Protein AF-K7A4I2-F1 (afdb_monomer_lite)

pLDDT: mean 79.01, std 7.86, range [50.53, 87.19]

Foldseek 3Di:
DVLVVVLVQVVLCVQVVHDPVFWDWDKDWDWDWDDDPPDTDIDTDIDTAQWIWGADPVRDIDTDGGPDQDPVNVVVSCQVCVVVVQVVVVVVVVVVDDDDDPPHD

InterPro domains:
  IPR007069 Transposase, IS801/IS1294 [PF04986] (26-59)

Organism: NCBI:txid1121922

Sequence (105 aa):
MAIVYHAISTHIVNRAGVSNKQVNTGAVTLIQRFGSALNLNIHFQMLFLEGAINENSWGGTTFTRIKAQSHGDMVELAHTNCPIFRKIWFGAARHGKQLSEPACR

Radius of gyration: 16.85 Å; chains: 1; bounding box: 43×29×42 Å

Secondary structure (DSSP, 8-state):
-HHHHHHHHHHHHHHHTS-TTSEEEEEEEEEEEE--TT--EEEEEEEEEEEEEEE-TTS-EEEEEPPPPPHHHHHHHHHHHHHHHHHHHHHHHHTT---PPP---

Structure (mmCIF, N/CA/C/O backbone):
data_AF-K7A4I2-F1
#
_entry.id   AF-K7A4I2-F1
#
loop_
_atom_site.group_PDB
_atom_site.id
_atom_site.type_symbol
_atom_site.label_atom_id
_atom_site.label_alt_id
_atom_site.label_comp_id
_atom_site.label_asym_id
_atom_site.label_entity_id
_atom_site.label_seq_id
_atom_site.pdbx_PDB_ins_code
_atom_site.Cartn_x
_atom_site.Cartn_y
_atom_site.Cartn_z
_atom_site.occupancy
_atom_site.B_iso_or_equiv
_atom_site.auth_seq_id
_atom_site.auth_comp_id
_atom_site.auth_asym_id
_atom_site.auth_atom_id
_atom_site.pdbx_PDB_model_num
ATOM 1 N N . MET A 1 1 ? -1.421 2.561 10.025 1.00 73.38 1 MET A N 1
ATOM 2 C CA . MET A 1 1 ? -1.540 2.350 8.564 1.00 73.38 1 MET A CA 1
ATOM 3 C C . MET A 1 1 ? -0.264 1.833 7.901 1.00 73.38 1 MET A C 1
ATOM 5 O O . MET A 1 1 ? -0.373 1.239 6.840 1.00 73.38 1 MET A O 1
ATOM 9 N N . ALA A 1 2 ? 0.916 1.955 8.529 1.00 78.69 2 ALA A N 1
ATOM 10 C CA . ALA A 1 2 ? 2.187 1.513 7.943 1.00 78.69 2 ALA A CA 1
ATOM 11 C C . ALA A 1 2 ? 2.206 0.043 7.473 1.00 78.69 2 ALA A C 1
ATOM 13 O O . ALA A 1 2 ? 2.628 -0.217 6.359 1.00 78.69 2 ALA A O 1
ATOM 14 N N . ILE A 1 3 ? 1.704 -0.918 8.260 1.00 80.38 3 ILE A N 1
ATOM 15 C CA . ILE A 1 3 ? 1.720 -2.345 7.867 1.00 80.38 3 ILE A CA 1
ATOM 16 C C . ILE A 1 3 ? 0.909 -2.609 6.592 1.00 80.38 3 ILE A C 1
ATOM 18 O O . ILE A 1 3 ? 1.401 -3.274 5.688 1.00 80.38 3 ILE A O 1
ATOM 22 N N . VAL A 1 4 ? -0.306 -2.055 6.501 1.00 81.31 4 VAL A N 1
ATOM 23 C CA . VAL A 1 4 ? -1.158 -2.174 5.302 1.00 81.31 4 VAL A CA 1
ATOM 24 C C . VAL A 1 4 ? -0.457 -1.549 4.097 1.00 81.31 4 VAL A C 1
ATOM 26 O O . VAL A 1 4 ? -0.391 -2.159 3.034 1.00 81.31 4 VAL A O 1
ATOM 29 N N . TYR A 1 5 ? 0.120 -0.360 4.288 1.00 84.31 5 TYR A N 1
ATOM 30 C CA . TYR A 1 5 ? 0.893 0.319 3.258 1.00 84.31 5 TYR A CA 1
ATOM 31 C C . TYR A 1 5 ? 2.075 -0.529 2.775 1.00 84.31 5 TYR A C 1
ATOM 33 O O . TYR A 1 5 ? 2.210 -0.743 1.577 1.00 84.31 5 TYR A O 1
ATOM 41 N N . HIS A 1 6 ? 2.892 -1.069 3.684 1.00 85.88 6 HIS A N 1
ATOM 42 C CA . HIS A 1 6 ? 4.046 -1.894 3.328 1.00 85.88 6 HIS A CA 1
ATOM 43 C C . HIS A 1 6 ? 3.643 -3.199 2.638 1.00 85.88 6 HIS A C 1
ATOM 45 O O . HIS A 1 6 ? 4.293 -3.584 1.669 1.00 85.88 6 HIS A O 1
ATOM 51 N N . ALA A 1 7 ? 2.573 -3.858 3.088 1.00 84.94 7 ALA A N 1
ATOM 52 C CA . ALA A 1 7 ? 2.076 -5.083 2.470 1.00 84.94 7 ALA A CA 1
ATOM 53 C C . ALA A 1 7 ? 1.646 -4.849 1.013 1.00 84.94 7 ALA A C 1
ATOM 55 O O . ALA A 1 7 ? 2.064 -5.580 0.114 1.00 84.94 7 ALA A O 1
ATOM 56 N N . ILE A 1 8 ? 0.860 -3.797 0.769 1.00 84.19 8 ILE A N 1
ATOM 57 C CA . ILE A 1 8 ? 0.360 -3.475 -0.572 1.00 84.19 8 ILE A CA 1
ATOM 58 C C . ILE A 1 8 ? 1.476 -2.907 -1.454 1.00 84.19 8 ILE A C 1
ATOM 60 O O . ILE A 1 8 ? 1.601 -3.312 -2.606 1.00 84.19 8 ILE A O 1
ATOM 64 N N . SER A 1 9 ? 2.341 -2.048 -0.911 1.00 85.12 9 SER A N 1
ATOM 65 C CA . SER A 1 9 ? 3.521 -1.520 -1.605 1.00 85.12 9 SER A CA 1
ATOM 66 C C . SER A 1 9 ? 4.439 -2.649 -2.082 1.00 85.12 9 SER A C 1
ATOM 68 O O . SER A 1 9 ? 4.750 -2.736 -3.268 1.00 85.12 9 SER A O 1
ATOM 70 N N . THR A 1 10 ? 4.768 -3.593 -1.195 1.00 85.38 10 THR A N 1
ATOM 71 C CA . THR A 1 10 ? 5.589 -4.763 -1.542 1.00 85.38 10 THR A CA 1
ATOM 72 C C . THR A 1 10 ? 4.924 -5.603 -2.630 1.00 85.38 10 THR A C 1
ATOM 74 O O . THR A 1 10 ? 5.591 -6.039 -3.566 1.00 85.38 10 THR A O 1
ATOM 77 N N . HIS A 1 11 ? 3.605 -5.807 -2.551 1.00 83.69 11 HIS A N 1
ATOM 78 C CA . HIS A 1 11 ? 2.867 -6.543 -3.574 1.00 83.69 11 HIS A CA 1
ATOM 79 C C . HIS A 1 11 ? 2.913 -5.839 -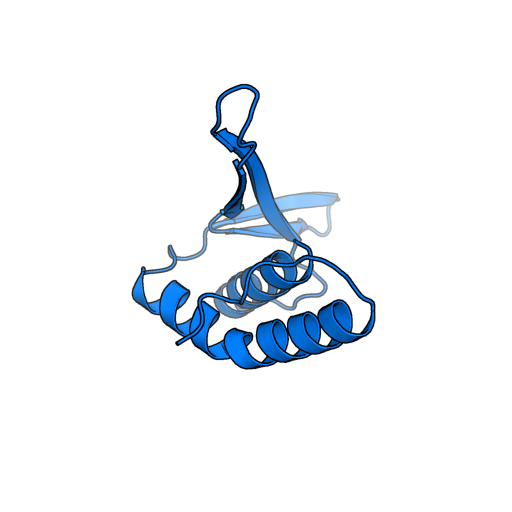4.943 1.00 83.69 11 HIS A C 1
ATOM 81 O O . HIS A 1 11 ? 3.165 -6.487 -5.959 1.00 83.69 11 HIS A O 1
ATOM 87 N N . ILE A 1 12 ? 2.716 -4.517 -4.981 1.00 84.06 12 ILE A N 1
ATOM 88 C CA . ILE A 1 12 ? 2.797 -3.697 -6.202 1.00 84.06 12 ILE A CA 1
ATOM 89 C C . ILE A 1 12 ? 4.195 -3.786 -6.823 1.00 84.06 12 ILE A C 1
ATOM 91 O O . ILE A 1 12 ? 4.317 -4.021 -8.024 1.00 84.06 12 ILE A O 1
ATOM 95 N N . VAL A 1 13 ? 5.247 -3.660 -6.012 1.00 84.19 13 VAL A N 1
ATOM 96 C CA . VAL A 1 13 ? 6.639 -3.749 -6.473 1.00 84.19 13 VAL A CA 1
ATOM 97 C C . VAL A 1 13 ? 6.957 -5.139 -7.028 1.00 84.19 13 VAL A C 1
ATOM 99 O O . VAL A 1 13 ? 7.501 -5.252 -8.127 1.00 84.19 13 VAL A O 1
ATOM 102 N N . ASN A 1 14 ? 6.554 -6.202 -6.326 1.00 82.88 14 ASN A N 1
ATOM 103 C CA . ASN A 1 14 ? 6.747 -7.575 -6.794 1.00 82.88 14 ASN A CA 1
ATOM 104 C C . ASN A 1 14 ? 6.051 -7.812 -8.143 1.00 82.88 14 ASN A C 1
ATOM 106 O O . ASN A 1 14 ? 6.611 -8.461 -9.023 1.00 82.88 14 ASN A O 1
ATOM 110 N N . ARG A 1 15 ? 4.850 -7.250 -8.336 1.00 79.19 15 ARG A N 1
ATOM 111 C CA . ARG A 1 15 ? 4.102 -7.330 -9.602 1.00 79.19 15 ARG A CA 1
ATOM 112 C C . ARG A 1 15 ? 4.718 -6.497 -10.721 1.00 79.19 15 ARG A C 1
ATOM 114 O O . ARG A 1 15 ? 4.582 -6.874 -11.880 1.00 79.19 15 ARG A O 1
ATOM 121 N N . ALA A 1 16 ? 5.395 -5.399 -10.393 1.00 77.75 16 ALA A N 1
ATOM 122 C CA . ALA A 1 16 ? 6.154 -4.613 -11.360 1.00 77.75 16 ALA A CA 1
ATOM 123 C C . ALA A 1 16 ? 7.414 -5.348 -11.858 1.00 77.75 16 ALA A C 1
ATOM 125 O O . ALA A 1 16 ? 7.972 -4.958 -12.879 1.00 77.75 16 ALA A O 1
ATOM 126 N N . GLY A 1 17 ? 7.865 -6.403 -11.162 1.00 73.50 17 GLY A N 1
ATOM 127 C CA . GLY A 1 17 ? 9.073 -7.155 -11.518 1.00 73.50 17 GLY A CA 1
ATOM 128 C C . GLY A 1 17 ? 10.372 -6.385 -11.264 1.00 73.50 17 GLY A C 1
ATOM 129 O O . GLY A 1 17 ? 11.410 -6.729 -11.824 1.00 73.50 17 GLY A O 1
ATOM 130 N N . VAL A 1 18 ? 10.322 -5.335 -10.438 1.00 68.88 18 VAL A N 1
ATOM 131 C CA . VAL A 1 18 ? 11.453 -4.441 -10.151 1.00 68.88 18 VAL A CA 1
ATOM 132 C C . VAL A 1 18 ? 11.848 -4.563 -8.677 1.00 68.88 18 VAL A C 1
ATOM 134 O O . VAL A 1 18 ? 11.034 -4.900 -7.821 1.00 68.88 18 VAL A O 1
ATOM 137 N N . SER A 1 19 ? 13.118 -4.316 -8.359 1.00 66.38 19 SER A N 1
ATOM 138 C CA . SER A 1 19 ? 13.627 -4.382 -6.985 1.00 66.38 19 SER A CA 1
ATOM 139 C C . SER A 1 19 ? 13.052 -3.272 -6.092 1.00 66.38 19 SER A C 1
ATOM 141 O O . SER A 1 19 ? 13.078 -2.099 -6.461 1.00 66.38 19 SER A O 1
ATOM 143 N N . ASN A 1 20 ? 12.647 -3.626 -4.863 1.00 64.50 20 ASN A N 1
ATOM 144 C CA . ASN A 1 20 ? 12.138 -2.710 -3.821 1.00 64.50 20 ASN A CA 1
ATOM 145 C C . ASN A 1 20 ? 13.059 -1.521 -3.493 1.00 64.50 20 ASN A C 1
ATOM 147 O O . ASN A 1 20 ? 12.603 -0.551 -2.902 1.00 64.50 20 ASN A O 1
ATOM 151 N N . LYS A 1 21 ? 14.346 -1.566 -3.860 1.00 63.59 21 LYS A N 1
ATOM 152 C CA . LYS A 1 21 ? 15.290 -0.464 -3.607 1.00 63.59 21 LYS A CA 1
ATOM 153 C C . LYS A 1 21 ? 15.208 0.691 -4.610 1.00 63.59 21 LYS A C 1
ATOM 155 O O . LYS A 1 21 ? 15.806 1.725 -4.346 1.00 63.59 21 LYS A O 1
ATOM 160 N N . GLN A 1 22 ? 14.539 0.514 -5.749 1.00 64.94 22 GLN A N 1
ATOM 161 C CA . GLN A 1 22 ? 14.542 1.489 -6.853 1.00 64.94 22 GLN A CA 1
ATOM 162 C C . GLN A 1 22 ? 13.143 1.996 -7.224 1.00 64.94 22 GLN A C 1
ATOM 164 O O . GLN A 1 22 ? 13.006 2.774 -8.166 1.00 64.94 22 GLN A O 1
ATOM 169 N N . VAL A 1 23 ? 12.112 1.543 -6.504 1.00 71.88 23 VAL A N 1
ATOM 170 C CA . VAL A 1 23 ? 10.710 1.758 -6.864 1.00 71.88 23 VAL A CA 1
ATOM 171 C C . VAL A 1 23 ? 9.936 2.314 -5.682 1.00 71.88 23 VAL A C 1
ATOM 173 O O . VAL A 1 23 ? 9.886 1.702 -4.618 1.00 71.88 23 VAL A O 1
ATOM 176 N N . ASN A 1 24 ? 9.259 3.433 -5.906 1.00 80.00 24 ASN A N 1
ATOM 177 C CA . ASN A 1 24 ? 8.304 4.016 -4.978 1.00 80.00 24 ASN A CA 1
ATOM 178 C C . ASN A 1 24 ? 6.865 3.683 -5.394 1.00 80.00 24 ASN A C 1
ATOM 180 O O . ASN A 1 24 ? 6.531 3.627 -6.574 1.00 80.00 24 ASN A O 1
ATOM 184 N N . THR A 1 25 ? 5.981 3.504 -4.416 1.00 84.56 25 THR A N 1
ATOM 185 C CA . THR A 1 25 ? 4.537 3.318 -4.636 1.00 84.56 25 THR A CA 1
ATOM 186 C C . THR A 1 25 ? 3.767 4.475 -4.020 1.00 84.56 25 THR A C 1
ATOM 188 O O . THR A 1 25 ? 4.157 4.971 -2.967 1.00 84.56 25 THR A O 1
ATOM 191 N N . GLY A 1 26 ? 2.655 4.885 -4.629 1.00 83.38 26 GLY A N 1
ATOM 192 C CA . GLY A 1 26 ? 1.805 5.943 -4.078 1.00 83.38 26 GLY A CA 1
ATOM 193 C C . GLY A 1 26 ? 0.572 5.396 -3.364 1.00 83.38 26 GLY A C 1
ATOM 194 O O . GLY A 1 26 ? -0.082 4.481 -3.865 1.00 83.38 26 GLY A O 1
ATOM 195 N N . ALA A 1 27 ? 0.225 5.993 -2.224 1.00 86.56 27 ALA A N 1
ATOM 196 C CA . ALA A 1 27 ? -1.037 5.741 -1.537 1.00 86.56 27 ALA A CA 1
ATOM 197 C C . ALA A 1 27 ? -1.617 7.034 -0.952 1.00 86.56 27 ALA A C 1
ATOM 199 O O . ALA A 1 27 ? -0.891 7.862 -0.406 1.00 86.56 27 ALA A O 1
ATOM 200 N N . VAL A 1 28 ? -2.937 7.181 -1.030 1.00 85.94 28 VAL A N 1
ATOM 201 C CA . VAL A 1 28 ? -3.705 8.274 -0.429 1.00 85.94 28 VAL A CA 1
ATOM 202 C C . VAL A 1 28 ? -4.561 7.693 0.685 1.00 85.94 28 VAL A C 1
ATOM 204 O O . VAL A 1 28 ? -5.313 6.749 0.467 1.00 85.94 28 VAL A O 1
ATOM 207 N N . THR A 1 29 ? -4.458 8.249 1.892 1.00 86.12 29 THR A N 1
ATOM 208 C CA . THR A 1 29 ? -5.328 7.863 3.011 1.00 86.12 29 THR A CA 1
ATOM 209 C C . THR A 1 29 ? -6.435 8.895 3.167 1.00 86.12 29 THR A C 1
ATOM 211 O O . THR A 1 29 ? -6.177 10.034 3.547 1.00 86.12 29 THR A O 1
ATOM 214 N N . LEU A 1 30 ? -7.669 8.485 2.903 1.00 85.25 30 LEU A N 1
ATOM 215 C CA . LEU A 1 30 ? -8.868 9.247 3.206 1.00 85.25 30 LEU A CA 1
ATOM 216 C C . LEU A 1 30 ? -9.327 8.920 4.632 1.00 85.25 30 LEU A C 1
ATOM 218 O O . LEU A 1 30 ? -9.553 7.761 4.978 1.00 85.25 30 LEU A O 1
ATOM 222 N N . ILE A 1 31 ? -9.481 9.951 5.461 1.00 86.12 31 ILE A N 1
ATOM 223 C CA . ILE A 1 31 ? -10.030 9.825 6.814 1.00 86.12 31 ILE A CA 1
ATOM 224 C C . ILE A 1 31 ? -11.505 10.205 6.747 1.00 86.12 31 ILE A C 1
ATOM 226 O O . ILE A 1 31 ? -11.840 11.375 6.570 1.00 86.12 31 ILE A O 1
ATOM 230 N N . GLN A 1 32 ? -12.383 9.221 6.890 1.00 82.06 32 GLN A N 1
ATOM 231 C CA . GLN A 1 32 ? -13.827 9.423 6.903 1.00 82.06 32 GLN A CA 1
ATOM 232 C C . GLN A 1 32 ? -14.332 9.379 8.343 1.00 82.06 32 GLN A C 1
ATOM 234 O O . GLN A 1 32 ? -13.975 8.496 9.119 1.00 82.06 32 GLN A O 1
ATOM 239 N N . ARG A 1 33 ? -15.158 10.352 8.723 1.00 83.00 33 ARG A N 1
ATOM 240 C CA . ARG A 1 33 ? -15.782 10.409 10.047 1.00 83.00 33 ARG A CA 1
ATOM 241 C C . ARG A 1 33 ? -17.277 10.191 9.877 1.00 83.00 33 ARG A C 1
ATOM 243 O O . ARG A 1 33 ? -17.928 10.979 9.201 1.00 83.00 33 ARG A O 1
ATOM 250 N N . PHE A 1 34 ? -17.801 9.142 10.499 1.00 72.06 34 PHE A N 1
ATOM 251 C CA . PHE A 1 34 ? -19.227 8.839 10.535 1.00 72.06 34 PHE A CA 1
ATOM 252 C C . PHE A 1 34 ? -19.700 8.876 11.987 1.00 72.06 34 PHE A C 1
ATOM 254 O O . PHE A 1 34 ? -19.089 8.244 12.844 1.00 72.06 34 PHE A O 1
ATOM 261 N N . GLY A 1 35 ? -20.763 9.623 12.281 1.00 69.25 35 GLY A N 1
ATOM 262 C CA . GLY A 1 35 ? -21.301 9.702 13.639 1.00 69.25 35 GLY A CA 1
ATOM 263 C C . GLY A 1 35 ? -21.953 11.034 13.989 1.00 69.25 35 GLY A C 1
ATOM 264 O O . GLY A 1 35 ? -21.562 12.078 13.472 1.00 69.25 35 GLY A O 1
ATOM 265 N N . SER A 1 36 ? -22.931 10.991 14.894 1.00 62.72 36 SER A N 1
ATOM 266 C CA . SER A 1 36 ? -23.416 12.153 15.650 1.00 62.72 36 SER A CA 1
ATOM 267 C C . SER A 1 36 ? -22.602 12.321 16.948 1.00 62.72 36 SER A C 1
ATOM 269 O O . SER A 1 36 ? -21.710 11.519 17.229 1.00 62.72 36 SER A O 1
ATOM 271 N N . ALA A 1 37 ? -22.901 13.347 17.756 1.00 62.75 37 ALA A N 1
ATOM 272 C CA . ALA A 1 37 ? -22.116 13.747 18.935 1.00 62.75 37 ALA A CA 1
ATOM 273 C C . ALA A 1 37 ? -21.794 12.628 19.955 1.00 62.75 37 ALA A C 1
ATOM 275 O O . ALA A 1 37 ? -20.842 12.776 20.716 1.00 62.75 37 ALA A O 1
ATOM 276 N N . LEU A 1 38 ? -22.548 11.519 19.973 1.00 57.41 38 LEU A N 1
ATOM 277 C CA . LEU A 1 38 ? -22.384 10.433 20.948 1.00 57.41 38 LEU A CA 1
ATOM 278 C C . LEU A 1 38 ? -21.682 9.168 20.414 1.00 57.41 38 LEU A C 1
ATOM 280 O O . LEU A 1 38 ? -21.388 8.275 21.201 1.00 57.41 38 LEU A O 1
ATOM 284 N N . ASN A 1 39 ? -21.431 9.045 19.106 1.00 61.66 39 ASN A N 1
ATOM 285 C CA . ASN A 1 39 ? -20.816 7.839 18.541 1.00 61.66 39 ASN A CA 1
ATOM 286 C C . ASN A 1 39 ? -19.918 8.190 17.352 1.00 61.66 39 ASN A C 1
ATOM 288 O O . ASN A 1 39 ?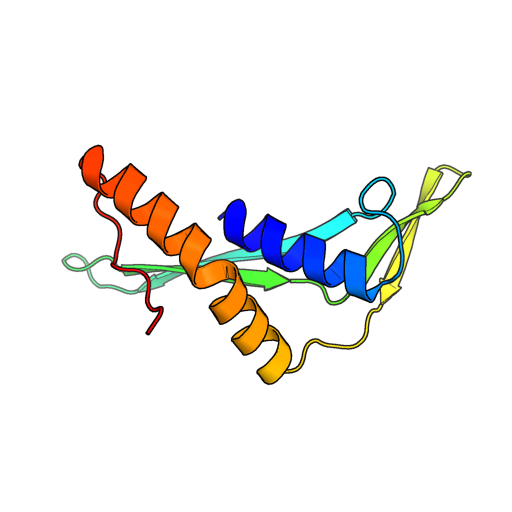 -20.355 8.175 16.203 1.00 61.66 39 ASN A O 1
ATOM 292 N N . LEU A 1 40 ? -18.668 8.549 17.645 1.00 68.19 40 LEU A N 1
ATOM 293 C CA . LEU A 1 40 ? -17.667 8.870 16.635 1.00 68.19 40 LEU A CA 1
ATOM 294 C C . LEU A 1 40 ? -17.049 7.582 16.081 1.00 68.19 40 LEU A C 1
ATOM 296 O O . LEU A 1 40 ? -16.279 6.913 16.766 1.00 68.19 40 LEU A O 1
ATOM 300 N N . ASN A 1 41 ? -17.327 7.281 14.816 1.00 75.81 41 ASN A N 1
ATOM 301 C CA . ASN A 1 41 ? -16.688 6.198 14.084 1.00 75.81 41 ASN A CA 1
ATOM 302 C C . ASN A 1 41 ? -15.717 6.779 13.044 1.00 75.81 41 ASN A C 1
ATOM 304 O O . ASN A 1 41 ? -16.133 7.407 12.066 1.00 75.81 41 ASN A O 1
ATOM 308 N N . ILE A 1 42 ? -14.412 6.608 13.265 1.00 78.94 42 ILE A N 1
ATOM 309 C CA . ILE A 1 42 ? -13.370 7.082 12.344 1.00 78.94 42 ILE A CA 1
ATOM 310 C C . ILE A 1 42 ? -12.924 5.917 11.463 1.00 78.94 42 ILE A C 1
ATOM 312 O O . ILE A 1 42 ? -12.355 4.941 11.947 1.00 78.94 42 ILE A O 1
ATOM 316 N N . HIS A 1 43 ? -13.140 6.059 10.159 1.00 80.88 43 HIS A N 1
ATOM 317 C CA . HIS A 1 43 ? -12.723 5.120 9.125 1.00 80.88 43 HIS A CA 1
ATOM 318 C C . HIS A 1 43 ? -11.500 5.653 8.385 1.00 80.88 43 HIS A C 1
ATOM 320 O O . HIS A 1 43 ? -11.429 6.829 8.027 1.00 80.88 43 HIS A O 1
ATOM 326 N N 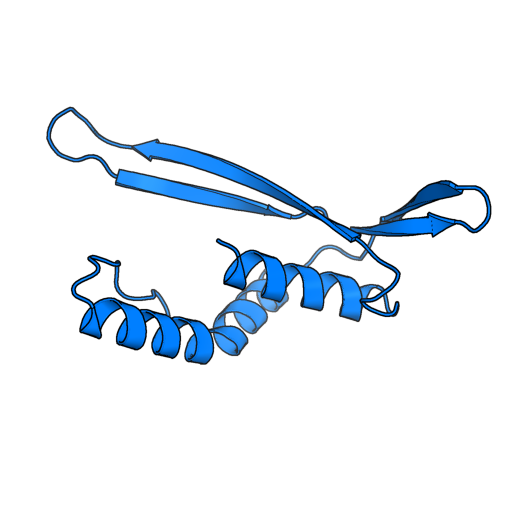. PHE A 1 44 ? -10.540 4.771 8.128 1.00 82.00 44 PHE A N 1
ATOM 327 C CA . PHE A 1 44 ? -9.349 5.074 7.339 1.00 82.00 44 PHE A CA 1
ATOM 328 C C . PHE A 1 44 ? -9.408 4.264 6.046 1.00 82.00 44 PHE A C 1
ATOM 330 O O . PHE A 1 44 ? -9.157 3.061 6.058 1.00 82.00 44 PHE A O 1
ATOM 337 N N . GLN A 1 45 ? -9.732 4.924 4.938 1.00 84.31 45 GLN A N 1
ATOM 338 C CA . GLN A 1 45 ? -9.777 4.318 3.612 1.00 84.31 45 GLN A CA 1
ATOM 339 C C . GLN A 1 45 ? -8.473 4.636 2.877 1.00 84.31 45 GLN A C 1
ATOM 341 O O . GLN A 1 45 ? -8.189 5.794 2.586 1.00 84.31 45 GLN A O 1
ATOM 346 N N . MET A 1 46 ? -7.668 3.623 2.565 1.00 85.06 46 MET A N 1
ATOM 347 C CA . MET A 1 46 ? -6.474 3.799 1.733 1.00 85.06 46 MET A CA 1
ATOM 348 C C . MET A 1 46 ? -6.792 3.494 0.269 1.00 85.06 46 MET A C 1
ATOM 350 O O . MET A 1 46 ? -7.391 2.467 -0.041 1.00 85.06 46 MET A O 1
ATOM 354 N N . LEU A 1 47 ? -6.369 4.388 -0.619 1.00 86.12 47 LEU A N 1
ATOM 355 C CA . LEU A 1 47 ? -6.389 4.231 -2.069 1.00 86.12 47 LEU A CA 1
ATOM 356 C C . LEU A 1 47 ? -4.943 4.102 -2.546 1.00 86.12 47 LEU A C 1
ATOM 358 O O . LEU A 1 47 ? -4.128 4.980 -2.268 1.00 86.12 47 LEU A O 1
ATOM 362 N N . PHE A 1 48 ? -4.619 3.021 -3.249 1.00 83.94 48 PHE A N 1
ATOM 363 C CA . PHE A 1 48 ? -3.277 2.781 -3.782 1.00 83.94 48 PHE A CA 1
ATOM 364 C C . PHE A 1 48 ? -3.242 3.079 -5.277 1.00 83.94 48 PHE A C 1
ATOM 366 O O . PHE A 1 48 ? -4.181 2.753 -6.001 1.00 83.94 48 PHE A O 1
ATOM 373 N N . LEU A 1 49 ? -2.155 3.697 -5.738 1.00 83.94 49 LEU A N 1
ATOM 374 C CA . LEU A 1 49 ? -1.917 3.870 -7.165 1.00 83.94 49 LEU A CA 1
ATOM 375 C C . LEU A 1 49 ? -1.502 2.533 -7.778 1.00 83.94 49 LEU A C 1
ATOM 377 O O . LEU A 1 49 ? -0.613 1.854 -7.269 1.00 83.94 49 LEU A O 1
ATOM 381 N N . GLU A 1 50 ? -2.101 2.190 -8.914 1.00 81.81 50 GLU A N 1
ATOM 382 C CA . GLU A 1 50 ? -1.756 0.998 -9.695 1.00 81.81 50 GLU A CA 1
ATOM 383 C C . GLU A 1 50 ? -0.489 1.226 -10.525 1.00 81.81 50 GLU A C 1
ATOM 385 O O . GLU A 1 50 ? -0.475 1.124 -11.755 1.00 81.81 50 GLU A O 1
ATOM 390 N N . GLY A 1 51 ? 0.602 1.578 -9.857 1.00 82.62 51 GLY A N 1
ATOM 391 C CA . GLY A 1 51 ? 1.875 1.754 -10.526 1.00 82.62 51 GLY A CA 1
ATOM 392 C C . GLY A 1 51 ? 3.044 2.005 -9.599 1.00 82.62 51 GLY A C 1
ATOM 393 O O . GLY A 1 51 ? 2.910 2.310 -8.413 1.00 82.62 51 GLY A O 1
ATOM 394 N N . ALA A 1 52 ? 4.203 1.847 -10.213 1.00 83.94 52 ALA A N 1
ATOM 395 C CA . ALA A 1 52 ? 5.526 1.963 -9.642 1.00 83.94 52 ALA A CA 1
ATOM 396 C C . ALA A 1 52 ? 6.180 3.244 -10.176 1.00 83.94 52 ALA A C 1
ATOM 398 O O . ALA A 1 52 ? 6.171 3.490 -11.380 1.00 83.94 52 ALA A O 1
ATOM 399 N N . ILE A 1 53 ? 6.736 4.064 -9.292 1.00 83.69 53 ILE A N 1
ATOM 400 C CA . ILE A 1 53 ? 7.500 5.263 -9.635 1.00 83.69 53 ILE A CA 1
ATOM 401 C C . ILE A 1 53 ? 8.978 4.909 -9.524 1.00 83.69 53 ILE A C 1
ATOM 403 O O . ILE A 1 53 ? 9.455 4.625 -8.429 1.00 83.69 53 ILE A O 1
ATOM 407 N N . ASN A 1 54 ? 9.695 4.954 -10.640 1.00 83.12 54 ASN A N 1
ATOM 408 C CA . ASN A 1 54 ? 11.131 4.696 -10.683 1.00 83.12 54 ASN A CA 1
ATOM 409 C C . ASN A 1 54 ? 11.886 5.998 -10.927 1.00 83.12 54 ASN A C 1
ATOM 411 O O . ASN A 1 54 ? 11.466 6.814 -11.751 1.00 83.12 54 ASN A O 1
ATOM 415 N N . GLU A 1 55 ? 13.014 6.174 -10.251 1.00 81.50 55 GLU A N 1
ATOM 416 C CA . GLU A 1 55 ? 13.948 7.258 -10.549 1.00 81.50 55 GLU A CA 1
ATOM 417 C C . GLU A 1 55 ? 14.852 6.847 -11.714 1.00 81.50 55 GLU A C 1
ATOM 419 O O . GLU A 1 55 ? 15.385 5.736 -11.752 1.00 81.50 55 GLU A O 1
ATOM 424 N N . ASN A 1 56 ? 15.000 7.731 -12.697 1.00 75.19 56 ASN A N 1
ATOM 425 C CA . ASN A 1 56 ? 15.921 7.537 -13.804 1.00 75.19 56 ASN A CA 1
ATOM 426 C C . ASN A 1 56 ? 17.313 8.088 -13.450 1.00 75.19 56 ASN A C 1
ATOM 428 O O . ASN A 1 56 ? 17.476 8.934 -12.572 1.00 75.19 56 ASN A O 1
ATOM 432 N N . SER A 1 57 ? 18.331 7.637 -14.181 1.00 74.19 57 SER A N 1
ATOM 433 C CA . SER A 1 57 ? 19.726 8.065 -14.007 1.00 74.19 57 SER A CA 1
ATOM 434 C C . SER A 1 57 ? 19.974 9.559 -14.262 1.00 74.19 57 SER A C 1
ATOM 436 O O . SER A 1 57 ? 21.048 10.057 -13.941 1.00 74.19 57 SER A O 1
ATOM 438 N N . TRP A 1 58 ? 18.999 10.277 -14.828 1.00 76.94 58 TRP A N 1
ATOM 439 C CA . TRP A 1 58 ? 19.050 11.713 -15.116 1.00 76.94 58 TRP A CA 1
ATOM 440 C C . TRP A 1 58 ? 18.262 12.563 -14.099 1.00 76.94 58 TRP A C 1
ATOM 442 O O . TRP A 1 58 ? 18.077 13.757 -14.323 1.00 76.94 58 TRP A O 1
ATOM 452 N N . GLY A 1 59 ? 17.794 11.973 -12.991 1.00 74.31 59 GLY A N 1
ATOM 453 C CA . GLY A 1 59 ? 17.084 12.673 -11.909 1.00 74.31 59 GLY A CA 1
ATOM 454 C C . GLY A 1 59 ? 15.583 12.903 -12.137 1.00 74.31 59 GLY A C 1
ATOM 455 O O . GLY A 1 59 ? 14.936 13.576 -11.340 1.00 74.31 59 GLY A O 1
ATOM 456 N N . GLY A 1 60 ? 15.009 12.358 -13.210 1.00 80.38 60 GLY A N 1
ATOM 457 C CA . GLY A 1 60 ? 13.566 12.353 -13.465 1.00 80.38 60 GLY A CA 1
ATOM 458 C C . GLY A 1 60 ? 12.865 11.119 -12.891 1.00 80.38 60 GLY A C 1
ATOM 459 O O . GLY A 1 60 ? 13.489 10.088 -12.648 1.00 80.38 60 GLY A O 1
ATOM 460 N N . THR A 1 61 ? 11.545 11.192 -12.717 1.00 84.88 61 THR A N 1
ATOM 461 C CA . THR A 1 61 ? 10.720 10.057 -12.271 1.00 84.88 61 THR A CA 1
ATOM 462 C C . THR A 1 61 ? 9.870 9.516 -13.417 1.00 84.88 61 THR A C 1
ATOM 464 O O . THR A 1 61 ? 9.319 10.272 -14.214 1.00 84.88 61 THR A O 1
ATOM 467 N N . THR A 1 62 ? 9.772 8.191 -13.527 1.00 83.88 62 THR A N 1
ATOM 468 C CA . THR A 1 62 ? 8.935 7.504 -14.521 1.00 83.88 62 THR A CA 1
ATOM 469 C C . THR A 1 62 ? 7.882 6.672 -13.808 1.00 83.88 62 THR A C 1
ATOM 471 O O . THR A 1 62 ? 8.215 5.808 -12.998 1.00 83.88 62 THR A O 1
ATOM 474 N N . PHE A 1 63 ? 6.608 6.915 -14.120 1.00 84.75 63 PHE A N 1
ATOM 475 C CA . PHE A 1 63 ? 5.501 6.107 -13.617 1.00 84.75 63 PHE A CA 1
ATOM 476 C C . PHE A 1 63 ? 5.235 4.930 -14.556 1.00 84.75 63 PHE A C 1
ATOM 478 O O . PHE A 1 63 ? 4.825 5.109 -15.702 1.00 84.75 63 PHE A O 1
ATOM 485 N N . THR A 1 64 ? 5.446 3.718 -14.054 1.00 83.12 64 THR A N 1
ATOM 486 C CA . THR A 1 64 ? 5.121 2.473 -14.748 1.00 83.12 64 THR A CA 1
ATOM 487 C C . THR A 1 64 ? 3.799 1.952 -14.212 1.00 83.12 64 THR A C 1
ATOM 489 O O . THR A 1 64 ? 3.704 1.540 -13.053 1.00 83.12 64 THR A O 1
ATOM 492 N N . ARG A 1 65 ? 2.767 1.966 -15.055 1.00 81.69 65 ARG A N 1
ATOM 493 C CA . ARG A 1 65 ? 1.466 1.398 -14.706 1.00 81.69 65 ARG A CA 1
ATOM 494 C C . ARG A 1 65 ? 1.587 -0.120 -14.589 1.00 81.69 65 ARG A C 1
ATOM 496 O O . ARG A 1 65 ? 2.075 -0.770 -15.510 1.00 81.69 65 ARG A O 1
ATOM 503 N N . ILE A 1 66 ? 1.107 -0.678 -13.484 1.00 82.94 66 ILE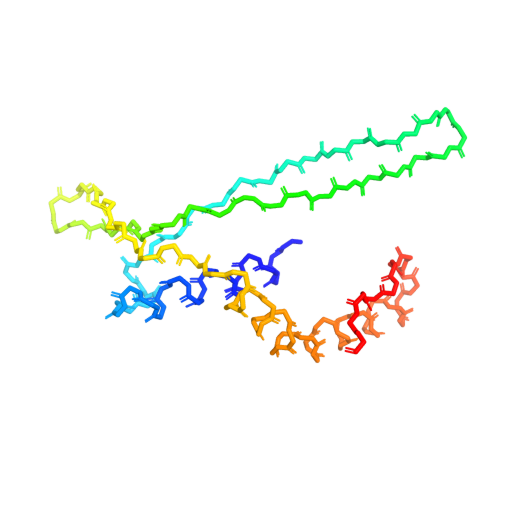 A N 1
ATOM 504 C CA . ILE A 1 66 ? 0.970 -2.128 -13.326 1.00 82.94 66 ILE A CA 1
ATOM 505 C C . ILE A 1 66 ? -0.469 -2.545 -13.619 1.00 82.94 66 ILE A C 1
ATOM 507 O O . ILE A 1 66 ? -1.394 -1.733 -13.564 1.00 82.94 66 ILE A O 1
ATOM 511 N N . LYS A 1 67 ? -0.671 -3.824 -13.947 1.00 81.81 67 LYS A N 1
ATOM 512 C CA . LYS A 1 67 ? -2.023 -4.365 -14.098 1.00 81.81 67 LYS A CA 1
ATOM 513 C C . LYS A 1 67 ? -2.788 -4.171 -12.788 1.00 81.81 67 LYS A C 1
ATOM 515 O O . LYS A 1 67 ? -2.278 -4.539 -11.728 1.00 81.81 67 LYS A O 1
ATOM 520 N N . ALA A 1 68 ? -4.003 -3.641 -12.911 1.00 76.94 68 ALA A N 1
ATOM 521 C CA . ALA A 1 68 ? -4.938 -3.476 -11.812 1.00 76.94 68 ALA A CA 1
ATOM 522 C C . ALA A 1 68 ? -5.045 -4.750 -10.973 1.00 76.94 68 ALA A C 1
ATOM 524 O O . ALA A 1 68 ? -5.115 -5.858 -11.520 1.00 76.94 68 ALA A O 1
ATOM 525 N N . GLN A 1 69 ? -5.046 -4.585 -9.652 1.00 77.88 69 GLN A N 1
ATOM 526 C CA . GLN A 1 69 ? -5.282 -5.703 -8.747 1.00 77.88 69 GLN A CA 1
ATOM 527 C C . GLN A 1 69 ? -6.747 -6.113 -8.870 1.00 77.88 69 GLN A C 1
ATOM 529 O O . GLN A 1 69 ? -7.650 -5.279 -8.789 1.00 77.88 69 GLN A O 1
ATOM 534 N N . SER A 1 70 ? -6.995 -7.401 -9.080 1.00 83.00 70 SER A N 1
ATOM 535 C CA . SER A 1 70 ? -8.354 -7.924 -9.016 1.00 83.00 70 SER A CA 1
ATOM 536 C C . SER A 1 70 ? -8.827 -7.980 -7.563 1.00 83.00 70 SER A C 1
ATOM 53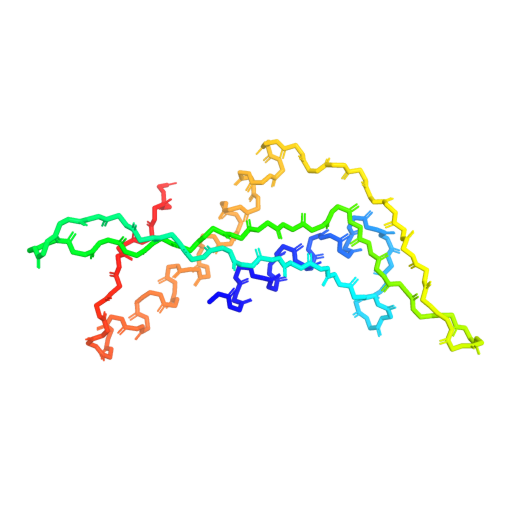8 O O . SER A 1 70 ? -8.026 -7.996 -6.627 1.00 83.00 70 SER A O 1
ATOM 540 N N . HIS A 1 71 ? -10.142 -8.063 -7.358 1.00 80.50 71 HIS A N 1
ATOM 541 C CA . HIS A 1 71 ? -10.695 -8.282 -6.020 1.00 80.50 71 HIS A CA 1
ATOM 542 C C . HIS A 1 71 ? -10.124 -9.554 -5.366 1.00 80.50 71 HIS A C 1
ATOM 544 O O . HIS A 1 71 ? -9.832 -9.547 -4.175 1.00 80.50 71 HIS A O 1
ATOM 550 N N . GLY A 1 72 ? -9.892 -10.612 -6.155 1.00 82.81 72 GLY A N 1
ATOM 551 C CA . GLY A 1 72 ? -9.265 -11.850 -5.684 1.00 82.81 72 GLY A CA 1
ATOM 552 C C . GLY A 1 72 ? -7.841 -11.638 -5.167 1.00 82.81 72 GLY A C 1
ATOM 553 O O . GLY A 1 72 ? -7.532 -12.098 -4.072 1.00 82.81 72 GLY A O 1
ATOM 554 N N . ASP A 1 73 ? -7.019 -10.865 -5.887 1.00 82.06 73 ASP A N 1
ATOM 555 C CA . ASP A 1 73 ? -5.645 -10.544 -5.462 1.00 82.06 73 ASP A CA 1
ATOM 556 C C . ASP A 1 73 ? -5.639 -9.786 -4.121 1.00 82.06 73 ASP A C 1
ATOM 558 O O . ASP A 1 73 ? -4.809 -10.040 -3.248 1.00 82.06 73 ASP A O 1
ATOM 562 N N . MET A 1 74 ? -6.588 -8.861 -3.931 1.00 82.12 74 MET A N 1
ATOM 563 C CA . MET A 1 74 ? -6.709 -8.090 -2.687 1.00 82.12 74 MET A CA 1
ATOM 564 C C . MET A 1 74 ? -7.185 -8.954 -1.515 1.00 82.12 74 MET A C 1
ATOM 566 O O . MET A 1 74 ? -6.692 -8.795 -0.397 1.00 82.12 74 MET A O 1
ATOM 570 N N . VAL A 1 75 ? -8.125 -9.871 -1.761 1.00 84.94 75 VAL A N 1
ATOM 571 C CA . VAL A 1 75 ? -8.614 -10.828 -0.760 1.00 84.94 75 VAL A CA 1
ATOM 572 C C . VAL A 1 75 ? -7.488 -11.772 -0.341 1.00 84.94 75 VAL A C 1
ATOM 574 O O . VAL A 1 75 ? -7.231 -11.927 0.852 1.00 84.94 75 VAL A O 1
ATOM 577 N N . GLU A 1 76 ? -6.745 -12.333 -1.295 1.00 85.94 76 GLU A N 1
ATOM 578 C CA . GLU A 1 76 ? -5.585 -13.184 -1.015 1.00 85.94 76 GLU A CA 1
ATOM 579 C C . GLU A 1 76 ? -4.507 -12.434 -0.224 1.00 85.94 76 GLU A C 1
ATOM 581 O O . GLU A 1 76 ? -3.968 -12.953 0.759 1.00 85.94 76 GLU A O 1
ATOM 586 N N . LEU A 1 77 ? -4.223 -11.183 -0.594 1.00 84.62 77 LEU A N 1
ATOM 587 C CA . LEU A 1 77 ? -3.271 -10.347 0.129 1.00 84.62 77 LEU A CA 1
ATOM 588 C C . LEU A 1 77 ? -3.741 -10.074 1.567 1.00 84.62 77 LEU A C 1
ATOM 590 O O . LEU A 1 77 ? -2.927 -10.122 2.494 1.00 84.62 77 LEU A O 1
ATOM 594 N N . ALA A 1 78 ? -5.034 -9.821 1.778 1.00 83.38 78 ALA A N 1
ATOM 595 C CA . ALA A 1 78 ? -5.606 -9.643 3.111 1.00 83.38 78 ALA A CA 1
ATOM 596 C C . ALA A 1 78 ? -5.474 -10.922 3.956 1.00 83.38 78 ALA A C 1
ATOM 598 O O . ALA A 1 78 ? -5.004 -10.852 5.095 1.00 83.38 78 ALA A O 1
ATOM 599 N N . HIS A 1 79 ? -5.788 -12.089 3.385 1.00 85.00 79 HIS A N 1
ATOM 600 C CA . HIS A 1 79 ? -5.615 -13.383 4.052 1.00 85.00 79 HIS A CA 1
ATOM 601 C C . HIS A 1 79 ? -4.145 -13.678 4.376 1.00 85.00 79 HIS A C 1
ATOM 603 O O . HIS A 1 79 ? -3.829 -14.075 5.496 1.00 85.00 79 HIS A O 1
ATOM 609 N N . THR A 1 80 ? -3.226 -13.411 3.448 1.00 86.62 80 THR A N 1
ATOM 610 C CA . THR A 1 80 ? -1.786 -13.646 3.646 1.00 86.62 80 THR A CA 1
ATOM 611 C C . THR A 1 80 ? -1.219 -12.783 4.775 1.00 86.62 80 THR A C 1
ATOM 613 O O . THR A 1 80 ? -0.400 -13.241 5.572 1.00 86.62 80 THR A O 1
ATOM 616 N N . ASN A 1 81 ? -1.678 -11.534 4.896 1.00 83.56 81 ASN A N 1
ATOM 617 C CA . ASN A 1 81 ? -1.231 -10.618 5.949 1.00 83.56 81 ASN A CA 1
ATOM 618 C C . ASN A 1 81 ? -2.011 -10.769 7.266 1.00 83.56 81 ASN A C 1
ATOM 620 O O . ASN A 1 81 ? -1.619 -10.200 8.290 1.00 83.56 81 ASN A O 1
ATOM 624 N N . CYS A 1 82 ? -3.081 -11.563 7.274 1.00 84.00 82 CYS A N 1
ATOM 625 C CA . CYS A 1 82 ? -3.934 -11.815 8.430 1.00 84.00 82 CYS A CA 1
ATOM 626 C C . CYS A 1 82 ? -3.168 -12.211 9.709 1.00 84.00 82 CYS A C 1
ATOM 628 O O . CYS A 1 82 ? -3.404 -11.607 10.764 1.00 84.00 82 CYS A O 1
ATOM 630 N N . PRO A 1 83 ? -2.192 -13.145 9.663 1.00 87.19 83 PRO A N 1
ATOM 631 C CA . PRO A 1 83 ? -1.456 -13.548 10.860 1.00 87.19 83 PRO A CA 1
ATOM 632 C C . PRO A 1 83 ? -0.618 -12.406 11.446 1.00 87.19 83 PRO A C 1
ATOM 634 O O . PRO A 1 83 ? -0.492 -12.286 12.667 1.00 87.19 83 PRO A O 1
ATOM 637 N N . ILE A 1 84 ? -0.074 -11.537 10.586 1.00 84.44 84 ILE A N 1
ATOM 638 C CA . ILE A 1 84 ? 0.703 -10.363 10.994 1.00 84.44 84 ILE A CA 1
ATOM 639 C C . ILE A 1 84 ? -0.208 -9.368 11.720 1.00 84.44 84 ILE A C 1
ATOM 641 O O . ILE A 1 84 ? 0.120 -8.945 12.832 1.00 84.44 84 ILE A O 1
ATOM 645 N N . PHE A 1 85 ? -1.380 -9.058 11.151 1.00 81.19 85 PHE A N 1
ATOM 646 C CA . PHE A 1 85 ? -2.372 -8.193 11.798 1.00 81.19 85 PHE A CA 1
ATOM 647 C C . PHE A 1 85 ? -2.807 -8.738 13.156 1.00 81.19 85 PHE A C 1
ATOM 649 O O . PHE A 1 85 ? -2.823 -7.995 14.138 1.00 81.19 85 PHE A O 1
ATOM 656 N N . ARG A 1 86 ? -3.075 -10.044 13.244 1.00 84.25 86 ARG A N 1
ATOM 657 C CA . ARG A 1 86 ? -3.450 -10.707 14.497 1.00 84.25 86 ARG A CA 1
ATOM 658 C C . ARG A 1 86 ? -2.347 -10.599 15.552 1.00 84.25 86 ARG A C 1
ATOM 660 O O . ARG A 1 86 ? -2.627 -10.270 16.702 1.00 84.25 86 ARG A O 1
ATOM 667 N N . LYS A 1 87 ? -1.081 -10.802 15.172 1.00 85.62 87 LYS A N 1
ATOM 668 C CA . LYS A 1 87 ? 0.072 -10.686 16.082 1.00 85.62 87 LYS A CA 1
ATOM 669 C C . LYS A 1 87 ? 0.248 -9.262 16.619 1.00 85.62 87 LYS A C 1
ATOM 671 O O . LYS A 1 87 ? 0.506 -9.085 17.809 1.00 85.62 87 LYS A O 1
ATOM 676 N N . ILE A 1 88 ? 0.071 -8.254 15.765 1.00 82.50 88 ILE A N 1
ATOM 677 C CA . ILE A 1 88 ? 0.114 -6.838 16.160 1.00 82.50 88 ILE A CA 1
ATOM 678 C C . I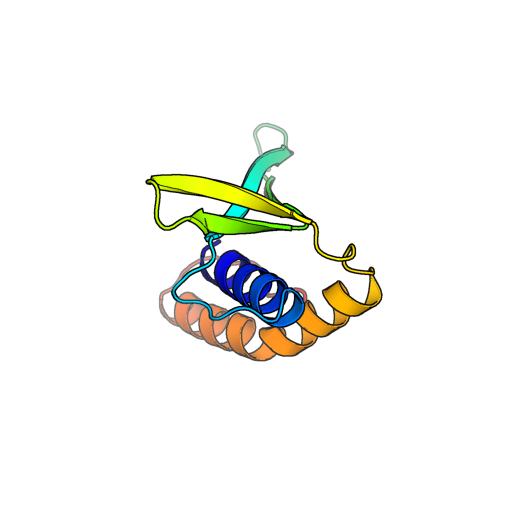LE A 1 88 ? -1.047 -6.500 17.091 1.00 82.50 88 ILE A C 1
ATOM 680 O O . ILE A 1 88 ? -0.826 -5.854 18.114 1.00 82.50 88 ILE A O 1
ATOM 684 N N . TRP A 1 89 ? -2.257 -6.965 16.773 1.00 83.69 89 TRP A N 1
ATOM 685 C CA . TRP A 1 89 ? -3.430 -6.747 17.612 1.00 83.69 89 TRP A CA 1
ATOM 686 C C . TRP A 1 89 ? -3.227 -7.323 19.016 1.00 83.69 89 TRP A C 1
ATOM 688 O O . TRP A 1 89 ? -3.369 -6.586 19.985 1.00 83.69 89 TRP A O 1
ATOM 698 N N . PHE A 1 90 ? -2.771 -8.577 19.150 1.00 85.00 90 PHE A N 1
ATOM 699 C CA . PHE A 1 90 ? -2.444 -9.154 20.463 1.00 85.00 90 PHE A CA 1
ATOM 700 C C . PHE A 1 90 ? -1.349 -8.372 21.192 1.00 85.00 90 PHE A C 1
ATOM 702 O O . PHE A 1 90 ? -1.424 -8.176 22.404 1.00 85.00 90 PHE A O 1
ATOM 709 N N . GLY A 1 91 ? -0.327 -7.908 20.467 1.00 86.06 91 GLY A N 1
ATOM 710 C CA . GLY A 1 91 ? 0.705 -7.037 21.024 1.00 86.06 91 GLY A CA 1
ATOM 711 C C . GLY A 1 91 ? 0.113 -5.759 21.619 1.00 86.06 91 GLY A C 1
ATOM 712 O O . GLY A 1 91 ? 0.373 -5.443 22.774 1.00 86.06 91 GLY A O 1
ATOM 713 N N . ALA A 1 92 ? -0.727 -5.061 20.860 1.00 82.19 92 ALA A N 1
ATOM 714 C CA . ALA A 1 92 ? -1.362 -3.816 21.272 1.00 82.19 92 ALA A CA 1
ATOM 715 C C . ALA A 1 92 ? -2.405 -4.012 22.390 1.00 82.19 92 ALA A C 1
ATOM 717 O O . ALA A 1 92 ? -2.459 -3.203 23.317 1.00 82.19 92 ALA A O 1
ATOM 718 N N . ALA A 1 93 ? -3.170 -5.107 22.351 1.00 82.81 93 ALA A N 1
ATOM 719 C CA . ALA A 1 93 ? -4.132 -5.480 23.385 1.00 82.81 93 ALA A CA 1
ATOM 720 C C . ALA A 1 93 ? -3.443 -5.716 24.740 1.00 82.81 93 ALA A C 1
ATOM 722 O O . ALA A 1 93 ? -3.919 -5.226 25.761 1.00 82.81 93 ALA A O 1
ATOM 723 N N . ARG A 1 94 ? -2.260 -6.357 24.755 1.00 84.62 94 ARG A N 1
ATOM 724 C CA . ARG A 1 94 ? -1.437 -6.498 25.976 1.00 84.62 94 ARG A CA 1
ATOM 725 C C . ARG A 1 94 ? -0.986 -5.160 26.571 1.00 84.62 94 ARG A C 1
ATOM 727 O O . ARG A 1 94 ? -0.691 -5.101 27.758 1.00 84.62 94 ARG A O 1
ATOM 734 N N . HIS A 1 95 ? -0.947 -4.095 25.772 1.00 84.88 95 HIS A N 1
ATOM 735 C CA . HIS A 1 95 ? -0.617 -2.736 26.211 1.00 84.88 95 HIS A CA 1
ATOM 736 C C . HIS A 1 95 ? -1.860 -1.853 26.426 1.00 84.88 95 HIS A C 1
ATOM 738 O O . HIS A 1 95 ? -1.748 -0.627 26.438 1.00 84.88 95 HIS A O 1
ATOM 744 N N . GLY A 1 96 ? -3.048 -2.456 26.567 1.00 79.62 96 GLY A N 1
ATOM 745 C CA . GLY A 1 96 ? -4.293 -1.744 26.869 1.00 79.62 96 GLY A CA 1
ATOM 746 C C . GLY A 1 96 ? -4.783 -0.828 25.745 1.00 79.62 96 GLY A C 1
ATOM 747 O O . GLY A 1 96 ? -5.562 0.090 25.994 1.00 79.62 96 GLY A O 1
ATOM 748 N N . LYS A 1 97 ? -4.318 -1.024 24.504 1.00 79.38 97 LYS A N 1
ATOM 749 C CA . LYS A 1 97 ? -4.795 -0.243 23.358 1.00 79.38 97 LYS A CA 1
ATOM 750 C C . LYS A 1 97 ? -6.156 -0.768 22.916 1.00 79.38 97 LYS A C 1
ATOM 752 O O . LYS A 1 97 ? -6.304 -1.949 22.613 1.00 79.38 97 LYS A O 1
ATOM 757 N N . GLN A 1 98 ? -7.130 0.129 22.824 1.00 67.62 98 GLN A N 1
ATOM 758 C CA . GLN A 1 98 ? -8.459 -0.187 22.319 1.00 67.62 98 GLN A CA 1
ATOM 759 C C . GLN A 1 98 ? -8.422 -0.211 20.787 1.00 67.62 98 GLN A C 1
ATOM 761 O O . GLN A 1 98 ? -8.503 0.822 20.127 1.00 67.62 98 GLN A O 1
ATOM 766 N N . LEU A 1 99 ? -8.221 -1.402 20.227 1.00 68.19 99 LEU A N 1
ATOM 767 C CA . LEU A 1 99 ? -8.294 -1.665 18.793 1.00 68.19 99 LEU A CA 1
ATOM 768 C C . LEU A 1 99 ? -9.474 -2.590 18.524 1.00 68.19 99 LEU A C 1
ATOM 770 O O . LEU A 1 99 ? -9.686 -3.553 19.263 1.00 68.19 99 LEU A O 1
ATOM 774 N N . SER A 1 100 ? -10.205 -2.329 17.444 1.00 67.38 100 SER A N 1
ATOM 775 C CA . SER A 1 100 ? -11.181 -3.283 16.929 1.00 67.38 100 SER A CA 1
ATOM 776 C C . SER A 1 100 ? -10.495 -4.605 16.589 1.00 67.38 100 SER A C 1
ATOM 778 O O . SER A 1 100 ? -9.341 -4.636 16.150 1.00 67.38 100 SER A O 1
ATOM 780 N N . GLU A 1 101 ? -11.202 -5.705 16.832 1.00 68.38 101 GLU A N 1
ATOM 781 C CA . GLU A 1 101 ? -10.736 -7.031 16.450 1.00 68.38 101 GLU A CA 1
ATOM 782 C C . GLU A 1 101 ? -10.520 -7.069 14.927 1.00 68.38 101 GLU A C 1
ATOM 784 O O . GLU A 1 101 ? -11.346 -6.533 14.177 1.00 68.38 101 GLU A O 1
ATOM 789 N N . PRO A 1 102 ? -9.396 -7.624 14.438 1.00 66.88 102 PRO A N 1
ATOM 790 C CA . PRO A 1 102 ? -9.144 -7.681 13.008 1.00 66.88 102 PRO A CA 1
ATOM 791 C C . PRO A 1 102 ? -10.238 -8.520 12.339 1.00 66.88 102 PRO A C 1
ATOM 793 O O . PRO A 1 102 ? -10.471 -9.661 12.731 1.00 66.88 102 PRO A O 1
ATOM 796 N N . ALA A 1 103 ? -10.895 -7.956 11.320 1.00 62.19 103 ALA A N 1
ATOM 797 C CA . ALA A 1 103 ? -11.945 -8.602 10.526 1.00 62.19 103 ALA A CA 1
ATOM 798 C C . ALA A 1 103 ? -11.352 -9.669 9.589 1.00 62.19 103 ALA A C 1
ATOM 800 O O . ALA A 1 103 ? -11.377 -9.556 8.369 1.00 62.19 103 ALA A O 1
ATOM 801 N N . CYS A 1 104 ? -10.740 -10.671 10.197 1.00 60.62 104 CYS A N 1
ATOM 802 C CA . CYS A 1 104 ? -9.913 -11.670 9.564 1.00 60.62 104 CYS A CA 1
ATOM 803 C C . CYS A 1 104 ? -10.437 -13.021 10.053 1.00 60.62 104 CYS A C 1
ATOM 805 O O . CYS A 1 104 ? -10.039 -13.494 11.118 1.00 60.62 104 CYS A O 1
ATOM 807 N N . ARG A 1 105 ? -11.453 -13.533 9.351 1.00 50.53 105 ARG A N 1
ATOM 808 C CA . ARG A 1 105 ? -12.048 -14.848 9.612 1.00 50.53 105 ARG A CA 1
ATOM 809 C C . ARG A 1 105 ? -11.273 -15.928 8.878 1.00 50.53 105 ARG A C 1
ATOM 811 O O . ARG A 1 105 ? -10.879 -15.665 7.720 1.00 50.53 105 ARG A O 1
#